Protein AF-0000000075240973 (afdb_homodimer)

Radius of gyration: 15.36 Å; Cα contacts (8 Å, |Δi|>4): 264; chains: 2; bounding box: 39×37×32 Å

Organism: NCBI:txid1561998

Secondary structure (DSSP, 8-state):
-HHHHHHHHHHHHHH--STT-GGGGGGSTT----SSHHHHHHHHHHHHTTSGGGHHHHHHHHHH---TTTHHHHHHHHHHHHHHHHHHH--/-HHHHHHHHHHHHHH--STT-GGGGGGSTT----SSHHHHHHHHHHHHTTSGGGHHHHHHHHHH---TTTHHHHHHHHHHHHHHHHHHH--

Foldseek 3Di:
DVVVVVCVVVCVLQVVLDLPNPLLVCVPPVHDDDQFLVSVLVVQLVVLVVPPPCSVVSNVVSVPDDCGPPSNVCRVVVVVVSVVSNVPRND/DVVVVVVVVVCVLQVVLDLPNPLLVCVPPVHDDDQFLVSVLVVQLVVLVVPPPCSVVSNVVSVPDDCGPPSNVCRVVVVVVSVVSNVPRND

Solvent-accessible surface area (backbone atoms only — not comparable to full-atom values): 9340 Å² total; per-residue (Å²): 119,74,61,59,14,42,20,38,32,60,34,31,47,41,55,52,44,49,75,77,36,35,62,43,60,64,58,39,86,86,49,71,81,57,77,42,34,70,52,40,47,55,53,51,44,62,36,21,71,42,44,65,90,42,18,65,27,45,39,42,29,56,73,33,50,53,38,64,87,25,33,58,67,18,42,67,23,52,52,49,38,50,51,54,46,31,69,74,28,43,103,117,74,61,59,15,44,22,39,30,61,34,35,45,40,53,52,46,48,73,78,37,36,60,42,60,63,56,39,85,85,49,72,81,58,77,43,34,69,52,40,46,52,54,52,43,62,30,22,72,42,43,64,91,42,18,66,26,45,40,41,30,58,73,32,53,53,37,63,87,23,32,57,67,16,42,67,22,52,51,48,39,50,52,53,46,30,68,73,26,42,103

Sequence (182 aa):
MKLLSCLLLIGALFSTSSAKNPLCMICDPSFALPSTWLGAQMMIKAGCTRLGPVENACNGIVDNADLTASYPKMLPHLVTLKDIGCKNYCHMKLLSCLLLIGALFSTSSAKNPLCMICDPSFALPSTWLGAQMMIKAGCTRLGPVENACNGIVDNADLTASYPKMLPHLVTLKDIGCKNYCH

Structure (mmCIF, N/CA/C/O backbone):
data_AF-0000000075240973-model_v1
#
loop_
_entity.id
_entity.type
_entity.pdbx_description
1 polymer 'Saposin B-type domain-containing protein'
#
loop_
_atom_site.group_PDB
_atom_site.id
_atom_site.type_symbol
_atom_site.label_atom_id
_atom_site.label_alt_id
_atom_site.label_comp_id
_atom_site.label_asym_id
_atom_site.label_entity_id
_atom_site.label_seq_id
_atom_site.pdbx_PDB_ins_code
_atom_site.Cartn_x
_atom_site.Cartn_y
_atom_site.Cartn_z
_atom_site.occupancy
_atom_site.B_iso_or_equiv
_atom_site.auth_seq_id
_atom_site.auth_comp_id
_atom_site.auth_asym_id
_atom_site.auth_atom_id
_atom_site.pdbx_PDB_model_num
ATOM 1 N N . MET A 1 1 ? -8.164 19.016 -8.297 1 30.58 1 MET A N 1
ATOM 2 C CA . MET A 1 1 ? -7.66 19.156 -6.934 1 30.58 1 MET A CA 1
ATOM 3 C C . MET A 1 1 ? -7.531 17.797 -6.254 1 30.58 1 MET A C 1
ATOM 5 O O . MET A 1 1 ? -6.699 17.625 -5.363 1 30.58 1 MET A O 1
ATOM 9 N N . LYS A 1 2 ? -8.586 16.891 -6.613 1 31.55 2 LYS A N 1
ATOM 10 C CA . LYS A 1 2 ? -8.727 15.531 -6.109 1 31.55 2 LYS A CA 1
ATOM 11 C C . LYS A 1 2 ? -7.551 14.664 -6.547 1 31.55 2 LYS A C 1
ATOM 13 O O . LYS A 1 2 ? -7.062 13.836 -5.777 1 31.55 2 LYS A O 1
ATOM 18 N N . LEU A 1 3 ? -7.133 14.812 -7.781 1 33.38 3 LEU A N 1
ATOM 19 C CA . LEU A 1 3 ? -6.09 14.07 -8.484 1 33.38 3 LEU A CA 1
ATOM 20 C C . LEU A 1 3 ? -4.723 14.344 -7.863 1 33.38 3 LEU A C 1
ATOM 22 O O . LEU A 1 3 ? -3.926 13.414 -7.676 1 33.38 3 LEU A O 1
ATOM 26 N N . LEU A 1 4 ? -4.48 15.508 -7.504 1 34.78 4 LEU A N 1
ATOM 27 C CA . LEU A 1 4 ? -3.201 15.969 -6.969 1 34.78 4 LEU A CA 1
ATOM 28 C C . LEU A 1 4 ? -2.916 15.328 -5.617 1 34.78 4 LEU A C 1
ATOM 30 O O . LEU A 1 4 ? -1.773 14.969 -5.32 1 34.78 4 LEU A O 1
ATOM 34 N N . SER A 1 5 ? -3.922 14.93 -4.922 1 32.5 5 SER A N 1
ATOM 35 C CA . SER A 1 5 ? -3.818 14.383 -3.572 1 32.5 5 SER A CA 1
ATOM 36 C C . SER A 1 5 ? -3.32 12.938 -3.596 1 32.5 5 SER A C 1
ATOM 38 O O . SER A 1 5 ? -2.52 12.539 -2.748 1 32.5 5 SER A O 1
ATOM 40 N N . CYS A 1 6 ? -3.766 12.117 -4.438 1 34.56 6 CYS A N 1
ATOM 41 C CA . CYS A 1 6 ? -3.275 10.75 -4.535 1 34.56 6 CYS A CA 1
ATOM 42 C C . CYS A 1 6 ? -1.795 10.727 -4.902 1 34.56 6 CYS A C 1
ATOM 44 O O . CYS A 1 6 ? -1.032 9.914 -4.371 1 34.56 6 CYS A O 1
ATOM 46 N N . LEU A 1 7 ? -1.438 11.562 -5.871 1 37 7 LEU A N 1
ATOM 47 C CA . LEU A 1 7 ? -0.038 11.711 -6.258 1 37 7 LEU A CA 1
ATOM 48 C C . LEU A 1 7 ? 0.831 12.023 -5.047 1 37 7 LEU A C 1
ATOM 50 O O . LEU A 1 7 ? 1.942 11.5 -4.922 1 37 7 LEU A O 1
ATOM 54 N N . LEU A 1 8 ? 0.278 12.805 -4.258 1 37.22 8 LEU A N 1
ATOM 55 C CA . LEU A 1 8 ? 1.032 13.258 -3.092 1 37.22 8 LEU A CA 1
ATOM 56 C C . LEU A 1 8 ? 1.185 12.133 -2.072 1 37.22 8 LEU A C 1
ATOM 58 O O . LEU A 1 8 ? 2.139 12.117 -1.292 1 37.22 8 LEU A O 1
ATOM 62 N N . LEU A 1 9 ? 0.231 11.25 -2.123 1 38.31 9 LEU A N 1
ATOM 63 C CA . LEU A 1 9 ? 0.283 10.141 -1.171 1 38.31 9 LEU A CA 1
ATOM 64 C C . LEU A 1 9 ? 1.489 9.25 -1.441 1 38.31 9 LEU A C 1
ATOM 66 O O . LEU A 1 9 ? 2.232 8.906 -0.52 1 38.31 9 LEU A O 1
ATOM 70 N N . ILE A 1 10 ? 1.486 8.719 -2.635 1 40.59 10 ILE A N 1
ATOM 71 C CA . ILE A 1 10 ? 2.629 7.902 -3.021 1 40.59 10 ILE A CA 1
ATOM 72 C C . ILE A 1 10 ? 3.896 8.75 -3.027 1 40.59 10 ILE A C 1
ATOM 74 O O . ILE A 1 10 ? 4.953 8.305 -2.58 1 40.59 10 ILE A O 1
ATOM 78 N N . GLY A 1 11 ? 3.588 9.961 -3.477 1 40.09 11 GLY A N 1
ATOM 79 C CA . GLY A 1 11 ? 4.707 10.883 -3.439 1 40.09 11 GLY A CA 1
ATOM 80 C C . GLY A 1 11 ? 5.191 11.188 -2.033 1 40.09 11 GLY A C 1
ATOM 81 O O . GLY A 1 11 ? 6.398 11.281 -1.792 1 40.09 11 GLY A O 1
ATOM 82 N N . ALA A 1 12 ? 4.238 11.422 -1.227 1 40.5 12 ALA A N 1
ATOM 83 C CA . ALA A 1 12 ? 4.629 11.656 0.163 1 40.5 12 ALA A CA 1
ATOM 84 C C . ALA A 1 12 ? 5.371 10.453 0.732 1 40.5 12 ALA A C 1
ATOM 86 O O . ALA A 1 12 ? 6.301 10.609 1.529 1 40.5 12 ALA A O 1
ATOM 87 N N . LEU A 1 13 ? 4.887 9.297 0.298 1 41.59 13 LEU A N 1
ATOM 88 C CA . LEU A 1 13 ? 5.629 8.109 0.706 1 41.59 13 LEU A CA 1
ATOM 89 C C . LEU A 1 13 ? 7.07 8.172 0.209 1 41.59 13 LEU A C 1
ATOM 91 O O . LEU A 1 13 ? 7.984 7.684 0.878 1 41.59 13 LEU A O 1
ATOM 95 N N . PHE A 1 14 ? 7.102 8.742 -0.951 1 38.41 14 PHE A N 1
ATOM 96 C CA . PHE A 1 14 ? 8.438 8.836 -1.53 1 38.41 14 PHE A CA 1
ATOM 97 C C . PHE A 1 14 ? 9.008 10.234 -1.341 1 38.41 14 PHE A C 1
ATOM 99 O O . PHE A 1 14 ? 10.195 10.469 -1.594 1 38.41 14 PHE A O 1
ATOM 106 N N . SER A 1 15 ? 8.227 11.102 -1.28 1 36.19 15 SER A N 1
ATOM 107 C CA . SER A 1 15 ? 8.773 12.453 -1.287 1 36.19 15 SER A CA 1
ATOM 108 C C . SER A 1 15 ? 9.672 12.695 -0.078 1 36.19 15 SER A C 1
ATOM 110 O O . SER A 1 15 ? 10.273 13.766 0.059 1 36.19 15 SER A O 1
ATOM 112 N N . THR A 1 16 ? 9.398 12.008 0.941 1 35.44 16 THR A N 1
ATOM 113 C CA . THR A 1 16 ? 10.484 12.438 1.817 1 35.44 16 THR A CA 1
ATOM 114 C C . THR A 1 16 ? 11.836 12.016 1.252 1 35.44 16 THR A C 1
ATOM 116 O O . THR A 1 16 ? 12.148 10.82 1.2 1 35.44 16 THR A O 1
ATOM 119 N N . SER A 1 17 ? 12.18 12.602 0.238 1 36.78 17 SER A N 1
ATOM 120 C CA . SER A 1 17 ? 13.461 12.523 -0.452 1 36.78 17 SER A CA 1
ATOM 121 C C . SER A 1 17 ? 14.602 12.25 0.527 1 36.78 17 SER A C 1
ATOM 123 O O . SER A 1 17 ? 15.766 12.164 0.128 1 36.78 17 SER A O 1
ATOM 125 N N . SER A 1 18 ? 14.547 12.539 1.807 1 41.47 18 SER A N 1
ATOM 126 C CA . SER A 1 18 ? 15.852 12.609 2.449 1 41.47 18 SER A CA 1
ATOM 127 C C . SER A 1 18 ? 16.484 11.227 2.562 1 41.47 18 SER A C 1
ATOM 129 O O . SER A 1 18 ? 15.781 10.219 2.658 1 41.47 18 SER A O 1
ATOM 131 N N . ALA A 1 19 ? 17.828 11.156 2.164 1 43.19 19 ALA A N 1
ATOM 132 C CA . ALA A 1 19 ? 18.734 10.055 2.49 1 43.19 19 ALA A CA 1
ATOM 133 C C . ALA A 1 19 ? 18.297 9.359 3.777 1 43.19 19 ALA A C 1
ATOM 135 O O . ALA A 1 19 ? 18.734 8.234 4.059 1 43.19 19 ALA A O 1
ATOM 136 N N . LYS A 1 20 ? 17.312 9.992 4.496 1 55.06 20 LYS A N 1
ATOM 137 C CA . LYS A 1 20 ? 16.922 9.422 5.781 1 55.06 20 LYS A CA 1
ATOM 138 C C . LYS A 1 20 ? 15.547 8.758 5.684 1 55.06 20 LYS A C 1
ATOM 140 O O . LYS A 1 20 ? 14.922 8.469 6.707 1 55.06 20 LYS A O 1
ATOM 145 N N . ASN A 1 21 ? 15.109 8.438 4.348 1 59.84 21 ASN A N 1
ATOM 146 C CA . ASN A 1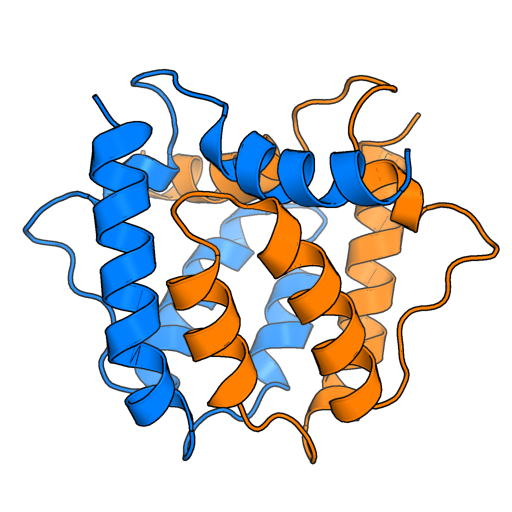 21 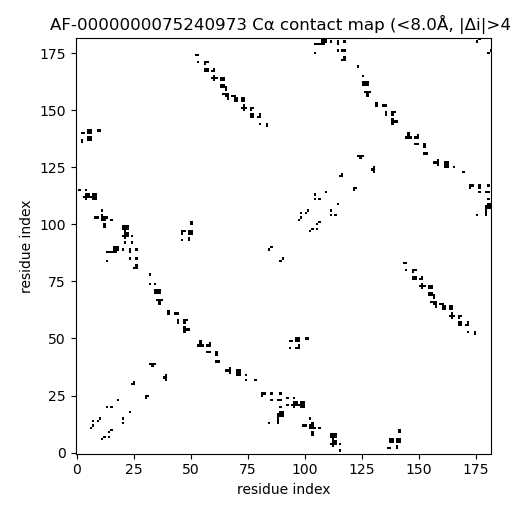? 13.844 7.738 4.164 1 59.84 21 ASN A CA 1
ATOM 147 C C . ASN A 1 21 ? 13.961 6.258 4.504 1 59.84 21 ASN A C 1
ATOM 149 O O . ASN A 1 21 ? 14.758 5.539 3.902 1 59.84 21 ASN A O 1
ATOM 153 N N . PRO A 1 22 ? 13.344 5.699 5.449 1 62.88 22 PRO A N 1
ATOM 154 C CA . PRO A 1 22 ? 13.469 4.293 5.84 1 62.88 22 PRO A CA 1
ATOM 155 C C . PRO A 1 22 ? 13.109 3.33 4.711 1 62.88 22 PRO A C 1
ATOM 157 O O . PRO A 1 22 ? 13.547 2.178 4.715 1 62.88 22 PRO A O 1
ATOM 160 N N . LEU A 1 23 ? 12.336 3.838 3.752 1 66.5 23 LEU A N 1
ATOM 161 C CA . LEU A 1 23 ? 11.961 2.971 2.643 1 66.5 23 LEU A CA 1
ATOM 162 C C . LEU A 1 23 ? 13.156 2.703 1.731 1 66.5 23 LEU A C 1
ATOM 164 O O . LEU A 1 23 ? 13.141 1.753 0.946 1 66.5 23 LEU A O 1
ATOM 168 N N . CYS A 1 24 ? 14.133 3.4 1.928 1 75.75 24 CYS A N 1
ATOM 169 C CA . CYS A 1 24 ? 15.289 3.238 1.054 1 75.75 24 CYS A CA 1
ATOM 170 C C . CYS A 1 24 ? 16.062 1.97 1.4 1 75.75 24 CYS A C 1
ATOM 172 O O . CYS A 1 24 ? 16.891 1.503 0.609 1 75.75 24 CYS A O 1
ATOM 174 N N . MET A 1 25 ? 15.695 1.386 2.551 1 75.12 25 MET A N 1
ATOM 175 C CA . MET A 1 25 ? 16.359 0.133 2.91 1 75.12 25 MET A CA 1
ATOM 176 C C . MET A 1 25 ? 16.062 -0.95 1.878 1 75.12 25 MET A C 1
ATOM 178 O O . MET A 1 25 ? 16.859 -1.879 1.706 1 75.12 25 MET A O 1
ATOM 182 N N . ILE A 1 26 ? 14.984 -0.787 1.249 1 78.19 26 ILE A N 1
ATOM 183 C CA . ILE A 1 26 ? 14.609 -1.808 0.277 1 78.19 26 ILE A CA 1
ATOM 184 C C . ILE A 1 26 ? 15.5 -1.696 -0.96 1 78.19 26 ILE A C 1
ATOM 186 O O . ILE A 1 26 ? 15.484 -2.58 -1.82 1 78.19 26 ILE A O 1
ATOM 190 N N . CYS A 1 27 ? 16.281 -0.618 -1.052 1 84 27 CYS A N 1
ATOM 191 C CA . CYS A 1 27 ? 17.141 -0.394 -2.213 1 84 27 CYS A CA 1
ATOM 192 C C . CYS A 1 27 ? 18.469 -1.125 -2.062 1 84 27 CYS A C 1
ATOM 194 O O . CYS A 1 27 ? 19.25 -1.199 -3.01 1 84 27 CYS A O 1
ATOM 196 N N . ASP A 1 28 ? 18.625 -1.601 -0.865 1 82.62 28 ASP A N 1
ATOM 197 C CA . ASP A 1 28 ? 19.812 -2.441 -0.69 1 82.62 28 ASP A CA 1
ATOM 198 C C . ASP A 1 28 ? 19.812 -3.609 -1.673 1 82.62 28 ASP A C 1
ATOM 200 O O . ASP A 1 28 ? 18.812 -4.34 -1.769 1 82.62 28 ASP A O 1
ATOM 204 N N . PRO A 1 29 ? 20.891 -3.812 -2.459 1 84.19 29 PRO A N 1
ATOM 205 C CA . PRO A 1 29 ? 20.938 -4.895 -3.443 1 84.19 29 PRO A CA 1
ATOM 206 C C . PRO A 1 29 ? 20.719 -6.27 -2.816 1 84.19 29 PRO A C 1
ATOM 208 O O . PRO A 1 29 ? 20.312 -7.211 -3.51 1 84.19 29 PRO A O 1
ATOM 211 N N . SER A 1 30 ? 21.016 -6.367 -1.579 1 84.56 30 SER A N 1
ATOM 212 C CA . SER A 1 30 ? 20.828 -7.648 -0.901 1 84.56 30 SER A CA 1
ATOM 213 C C . SER A 1 30 ? 19.359 -7.891 -0.563 1 84.56 30 SER A C 1
ATOM 215 O O . SER A 1 30 ? 18.984 -9.008 -0.213 1 84.56 30 SER A O 1
ATOM 217 N N . PHE A 1 31 ? 18.609 -6.918 -0.689 1 84.75 31 PHE A N 1
ATOM 218 C CA . PHE A 1 31 ? 17.188 -7.066 -0.412 1 84.75 31 PHE A CA 1
ATOM 219 C C . PHE A 1 31 ? 16.438 -7.543 -1.652 1 84.75 31 PHE A C 1
ATOM 221 O O . PHE A 1 31 ? 16.422 -6.852 -2.672 1 84.75 31 PHE A O 1
ATOM 228 N N . ALA A 1 32 ? 15.844 -8.719 -1.538 1 84.44 32 ALA A N 1
ATOM 229 C CA . ALA A 1 32 ? 15.008 -9.234 -2.619 1 84.44 32 ALA A CA 1
ATOM 230 C C . ALA A 1 32 ? 13.539 -9.25 -2.213 1 84.44 32 ALA A C 1
ATOM 232 O O . ALA A 1 32 ? 13.195 -9.68 -1.108 1 84.44 32 ALA A O 1
ATOM 233 N N . LEU A 1 33 ? 12.805 -8.758 -3.113 1 88.94 33 LEU A N 1
ATOM 234 C CA . LEU A 1 33 ? 11.367 -8.914 -2.896 1 88.94 33 LEU A CA 1
ATOM 235 C C . LEU A 1 33 ? 10.977 -10.383 -2.891 1 88.94 33 LEU A C 1
ATOM 237 O O . LEU A 1 33 ? 11.469 -11.164 -3.709 1 88.94 33 LEU A O 1
ATOM 241 N N . PRO A 1 34 ? 10.07 -10.797 -1.974 1 91.62 34 PRO A N 1
ATOM 242 C CA . PRO A 1 34 ? 9.617 -12.188 -1.979 1 91.62 34 PRO A CA 1
ATOM 243 C C . PRO A 1 34 ? 8.945 -12.586 -3.289 1 91.62 34 PRO A C 1
ATOM 245 O O . PRO A 1 34 ? 8.234 -11.781 -3.893 1 91.62 34 PRO A O 1
ATOM 248 N N . SER A 1 35 ? 9.133 -13.859 -3.684 1 95 35 SER A N 1
ATOM 249 C CA . SER A 1 35 ? 8.555 -14.32 -4.941 1 95 35 SER A CA 1
ATOM 250 C C . SER A 1 35 ? 7.16 -14.898 -4.73 1 95 35 SER A C 1
ATOM 252 O O . SER A 1 35 ? 6.465 -15.227 -5.695 1 95 35 SER A O 1
ATOM 254 N N . THR A 1 36 ? 6.777 -15.109 -3.402 1 96.69 36 THR A N 1
ATOM 255 C CA . THR A 1 36 ? 5.457 -15.648 -3.088 1 96.69 36 THR A CA 1
ATOM 256 C C . THR A 1 36 ? 4.68 -14.688 -2.191 1 96.69 36 THR A C 1
ATOM 258 O O . THR A 1 36 ? 5.273 -13.844 -1.52 1 96.69 36 THR A O 1
ATOM 261 N N . TRP A 1 37 ? 3.365 -14.898 -2.197 1 96 37 TRP A N 1
ATOM 262 C CA . TRP A 1 37 ? 2.523 -14.094 -1.314 1 96 37 TRP A CA 1
ATOM 263 C C . TRP A 1 37 ? 2.857 -14.367 0.148 1 96 37 TRP A C 1
ATOM 265 O O . TRP A 1 37 ? 2.877 -13.445 0.967 1 96 37 TRP A O 1
ATOM 275 N N . LEU A 1 38 ? 3.064 -15.625 0.489 1 96.88 38 LEU A N 1
ATOM 276 C CA . LEU A 1 38 ? 3.434 -15.969 1.858 1 96.88 38 LEU A CA 1
ATOM 277 C C . LEU A 1 38 ? 4.668 -15.188 2.297 1 96.88 38 LEU A C 1
ATOM 279 O O . LEU A 1 38 ? 4.695 -14.625 3.395 1 96.88 38 LEU A O 1
ATOM 283 N N . GLY A 1 39 ? 5.727 -15.195 1.514 1 93.94 39 GLY A N 1
ATOM 284 C CA . GLY A 1 39 ? 6.906 -14.406 1.812 1 93.94 39 GLY A CA 1
ATOM 285 C C . GLY A 1 39 ? 6.613 -12.922 1.945 1 93.94 39 GLY A C 1
ATOM 286 O O . GLY A 1 39 ? 7.121 -12.266 2.855 1 93.94 39 GLY A O 1
ATOM 287 N N . ALA A 1 40 ? 5.812 -12.414 1.058 1 92.06 40 ALA A N 1
ATOM 288 C CA . ALA A 1 40 ? 5.41 -11.016 1.123 1 92.06 40 ALA A CA 1
ATOM 289 C C . ALA A 1 40 ? 4.633 -10.727 2.404 1 92.06 40 ALA A C 1
ATOM 291 O O . ALA A 1 40 ? 4.852 -9.703 3.055 1 92.06 40 ALA A O 1
ATOM 292 N N . GLN A 1 41 ? 3.762 -11.641 2.73 1 93.12 41 GLN A N 1
ATOM 293 C CA . GLN A 1 41 ? 2.99 -11.5 3.961 1 93.12 41 GLN A CA 1
ATOM 294 C C . GLN A 1 41 ? 3.908 -11.352 5.172 1 93.12 41 GLN A C 1
ATOM 296 O O . GLN A 1 41 ? 3.717 -10.453 5.996 1 93.12 41 GLN A O 1
ATOM 301 N N . MET A 1 42 ? 4.812 -12.195 5.262 1 92.19 42 MET A N 1
ATOM 302 C CA . MET A 1 42 ? 5.738 -12.164 6.391 1 92.19 42 MET A CA 1
ATOM 303 C C . MET A 1 42 ? 6.496 -10.844 6.438 1 92.19 42 MET A C 1
ATOM 305 O O . MET A 1 42 ? 6.637 -10.242 7.508 1 92.19 42 MET A O 1
ATOM 309 N N . MET A 1 43 ? 6.934 -10.422 5.336 1 86.06 43 MET A N 1
ATOM 310 C CA . MET A 1 43 ? 7.664 -9.164 5.25 1 86.06 43 MET A CA 1
ATOM 311 C C . MET A 1 43 ? 6.781 -7.992 5.668 1 86.06 43 MET A C 1
ATOM 313 O O . MET A 1 43 ? 7.199 -7.145 6.453 1 86.06 43 MET A O 1
ATOM 317 N N . ILE A 1 44 ? 5.562 -7.906 5.148 1 86.38 44 ILE A N 1
ATOM 318 C CA . ILE A 1 44 ? 4.66 -6.797 5.438 1 86.38 44 ILE A CA 1
ATOM 319 C C . ILE A 1 44 ? 4.273 -6.82 6.914 1 86.38 44 ILE A C 1
ATOM 321 O O . ILE A 1 44 ? 4.223 -5.773 7.566 1 86.38 44 ILE A O 1
ATOM 325 N N . LYS A 1 45 ? 4.055 -7.953 7.434 1 90.31 45 LYS A N 1
ATOM 326 C CA . LYS A 1 45 ? 3.686 -8.062 8.844 1 90.31 45 LYS A CA 1
ATOM 327 C C . LYS A 1 45 ? 4.82 -7.59 9.742 1 90.31 45 LYS A C 1
ATOM 329 O O . LYS A 1 45 ? 4.578 -6.98 10.789 1 90.31 45 LYS A O 1
ATOM 334 N N . ALA A 1 46 ? 5.996 -7.945 9.375 1 83.06 46 ALA A N 1
ATOM 335 C CA . ALA A 1 46 ? 7.141 -7.422 10.125 1 83.06 46 ALA A CA 1
ATOM 336 C C . ALA A 1 46 ? 7.121 -5.898 10.156 1 83.06 46 ALA A C 1
ATOM 338 O O . ALA A 1 46 ? 7.453 -5.289 11.18 1 83.06 46 ALA A O 1
ATOM 339 N N . GLY A 1 47 ? 6.699 -5.289 9.062 1 79.56 47 GLY A N 1
ATOM 340 C CA . GLY A 1 47 ? 6.543 -3.844 9.023 1 79.56 47 GLY A CA 1
ATOM 341 C C . GLY A 1 47 ? 5.383 -3.348 9.867 1 79.56 47 GLY A C 1
ATOM 342 O O . GLY A 1 47 ? 5.484 -2.309 10.523 1 79.56 47 GLY A O 1
ATOM 343 N N . CYS A 1 48 ? 4.316 -4.121 9.859 1 84.62 48 CYS A N 1
ATOM 344 C CA . CYS A 1 48 ? 3.121 -3.742 10.602 1 84.62 48 CYS A CA 1
ATOM 345 C C . CYS A 1 48 ? 3.416 -3.641 12.094 1 84.62 48 CYS A C 1
ATOM 347 O O . CYS A 1 48 ? 2.875 -2.771 12.781 1 84.62 48 CYS A O 1
ATOM 349 N N . THR A 1 49 ? 4.293 -4.457 12.523 1 85.19 49 THR A N 1
ATOM 350 C CA . THR A 1 49 ? 4.586 -4.5 13.953 1 85.19 49 THR A CA 1
ATOM 351 C C . THR A 1 49 ? 5.273 -3.213 14.406 1 85.19 49 THR A C 1
ATOM 353 O O . THR A 1 49 ? 5.367 -2.939 15.602 1 85.19 49 THR A O 1
ATOM 356 N N . ARG A 1 50 ? 5.582 -2.4 13.477 1 74.19 50 ARG A N 1
ATOM 357 C CA . ARG A 1 50 ? 6.328 -1.188 13.805 1 74.19 50 ARG A CA 1
ATOM 358 C C . ARG A 1 50 ? 5.445 0.049 13.664 1 74.19 50 ARG A C 1
ATOM 360 O O . ARG A 1 50 ? 5.926 1.177 13.805 1 74.19 50 ARG A O 1
ATOM 367 N N . LEU A 1 51 ? 4.203 -0.11 13.391 1 75.94 51 LEU A N 1
ATOM 368 C CA . LEU A 1 51 ? 3.357 1.024 13.039 1 75.94 51 LEU A CA 1
ATOM 369 C C . LEU A 1 51 ? 2.539 1.486 14.242 1 75.94 51 LEU A C 1
ATOM 371 O O . LEU A 1 51 ? 1.643 2.322 14.102 1 75.94 51 LEU A O 1
ATOM 375 N N . GLY A 1 52 ? 2.861 0.923 15.43 1 81.25 52 GLY A N 1
ATOM 376 C CA . GLY A 1 52 ? 2.221 1.388 16.656 1 81.25 52 GLY A CA 1
ATOM 377 C C . GLY A 1 52 ? 0.708 1.261 16.609 1 81.25 52 GLY A C 1
ATOM 378 O O . GLY A 1 52 ? 0.175 0.155 16.5 1 81.25 52 GLY A O 1
ATOM 379 N N . PRO A 1 53 ? 0.062 2.504 16.453 1 79 53 PRO A N 1
ATOM 380 C CA . PRO A 1 53 ? -1.396 2.51 16.594 1 79 53 PRO A CA 1
ATOM 381 C C . PRO A 1 53 ? -2.107 1.755 15.477 1 79 53 PRO A C 1
ATOM 383 O O . PRO A 1 53 ? -3.244 1.311 15.656 1 79 53 PRO A O 1
ATOM 386 N N . VAL A 1 54 ? -1.452 1.597 14.367 1 83.62 54 VAL A N 1
ATOM 387 C CA . VAL A 1 54 ? -2.174 0.987 13.258 1 83.62 54 VAL A CA 1
ATOM 388 C C . VAL A 1 54 ? -1.678 -0.441 13.039 1 83.62 54 VAL A C 1
ATOM 390 O O . VAL A 1 54 ? -2.018 -1.077 12.039 1 83.62 54 VAL A O 1
ATOM 393 N N . GLU A 1 55 ? -0.943 -0.947 13.938 1 87.06 55 GLU A N 1
ATOM 394 C CA . GLU A 1 55 ? -0.385 -2.291 13.812 1 87.06 55 GLU A CA 1
ATOM 395 C C . GLU A 1 55 ? -1.485 -3.326 13.594 1 87.06 55 GLU A C 1
ATOM 397 O O . GLU A 1 55 ? -1.414 -4.129 12.664 1 87.06 55 GLU A O 1
ATOM 402 N N . ASN A 1 56 ? -2.482 -3.287 14.43 1 93.69 56 ASN A N 1
ATOM 403 C CA . ASN A 1 56 ? -3.539 -4.293 14.367 1 93.69 56 ASN A CA 1
ATOM 404 C C . ASN A 1 56 ? -4.328 -4.191 13.062 1 93.69 56 ASN A C 1
ATOM 406 O O . ASN A 1 56 ? -4.66 -5.207 12.453 1 93.69 56 ASN A O 1
ATOM 410 N N . ALA A 1 57 ? -4.609 -3.025 12.68 1 91.88 57 ALA A N 1
ATOM 411 C CA . ALA A 1 57 ? -5.332 -2.84 11.422 1 91.88 57 ALA A CA 1
ATOM 412 C C . ALA A 1 57 ? -4.492 -3.299 10.234 1 91.88 57 ALA A C 1
ATOM 414 O O . ALA A 1 57 ? -4.996 -3.967 9.328 1 91.88 57 ALA A O 1
ATOM 415 N N . CYS A 1 58 ? -3.275 -2.963 10.289 1 89.25 58 CYS A N 1
ATOM 416 C CA . CYS A 1 58 ? -2.342 -3.387 9.258 1 89.25 58 CYS A CA 1
ATOM 417 C C . CYS A 1 58 ? -2.268 -4.906 9.172 1 89.25 58 CYS A C 1
ATOM 419 O O . CYS A 1 58 ? -2.432 -5.484 8.102 1 89.25 58 CYS A O 1
ATOM 421 N N . ASN A 1 59 ? -2.047 -5.527 10.266 1 93.69 59 ASN A N 1
ATOM 422 C CA . ASN A 1 59 ? -2.008 -6.984 10.297 1 93.69 59 ASN A CA 1
ATOM 423 C C . ASN A 1 59 ? -3.332 -7.59 9.844 1 93.69 59 ASN A C 1
ATOM 425 O O . ASN A 1 59 ? -3.348 -8.602 9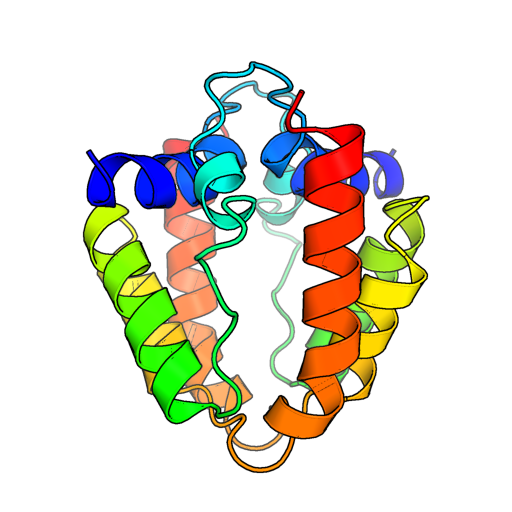.133 1 93.69 59 ASN A O 1
ATOM 429 N N . GLY A 1 60 ? -4.414 -6.961 10.289 1 96.62 60 GLY A N 1
ATOM 430 C CA . GLY A 1 60 ? -5.719 -7.426 9.852 1 96.62 60 GLY A CA 1
ATOM 431 C C . GLY A 1 60 ? -5.887 -7.395 8.344 1 96.62 60 GLY A C 1
ATOM 432 O O . GLY A 1 60 ? -6.461 -8.312 7.754 1 96.62 60 GLY A O 1
ATOM 433 N N . ILE A 1 61 ? -5.367 -6.422 7.648 1 93.62 61 ILE A N 1
ATOM 434 C CA . ILE A 1 61 ? -5.41 -6.32 6.191 1 93.62 61 ILE A CA 1
ATOM 435 C C . ILE A 1 61 ? -4.609 -7.465 5.574 1 93.62 61 ILE A C 1
ATOM 437 O O . ILE A 1 61 ? -5.113 -8.188 4.707 1 93.62 61 ILE A O 1
ATOM 441 N N . VAL A 1 62 ? -3.43 -7.676 6.043 1 94.62 62 VAL A N 1
ATOM 442 C CA . VAL A 1 62 ? -2.508 -8.656 5.484 1 94.62 62 VAL A CA 1
ATOM 443 C C . VAL A 1 62 ? -3.031 -10.07 5.754 1 94.62 62 VAL A C 1
ATOM 445 O O . VAL A 1 62 ? -2.996 -10.93 4.867 1 94.62 62 VAL A O 1
ATOM 448 N N . ASP A 1 63 ? -3.574 -10.289 6.926 1 96.62 63 ASP A N 1
ATOM 449 C CA . ASP A 1 63 ? -4.07 -11.609 7.309 1 96.62 63 ASP A CA 1
ATOM 450 C C . ASP A 1 63 ? -5.285 -12.008 6.473 1 96.62 63 ASP A C 1
ATOM 452 O O . ASP A 1 63 ? -5.535 -13.195 6.25 1 96.62 63 ASP A O 1
ATOM 456 N N . ASN A 1 64 ? -5.969 -11.031 6.008 1 97.5 64 ASN A N 1
ATOM 457 C CA . ASN A 1 64 ? -7.203 -11.344 5.293 1 97.5 64 ASN A CA 1
ATOM 458 C C . ASN A 1 64 ? -7.004 -11.273 3.779 1 97.5 64 ASN A C 1
ATOM 460 O O . ASN A 1 64 ? -7.867 -11.703 3.016 1 97.5 64 ASN A O 1
ATOM 464 N N . ALA A 1 65 ? -5.906 -10.727 3.344 1 95.56 65 ALA A N 1
ATOM 465 C CA . ALA A 1 65 ? -5.609 -10.664 1.916 1 95.56 65 ALA A CA 1
ATOM 466 C C . ALA A 1 65 ? -5.156 -12.023 1.388 1 95.56 65 ALA A C 1
ATOM 468 O O . ALA A 1 65 ? -4.305 -12.672 1.99 1 95.56 65 ALA A O 1
ATOM 469 N N . ASP A 1 66 ? -5.773 -12.422 0.335 1 97.56 66 ASP A N 1
ATOM 470 C CA . ASP A 1 66 ? -5.281 -13.609 -0.358 1 97.56 66 ASP A CA 1
ATOM 471 C C . ASP A 1 66 ? -4.809 -13.266 -1.769 1 97.56 66 ASP A C 1
ATOM 473 O O . ASP A 1 66 ? -5.613 -13.188 -2.697 1 97.56 66 ASP A O 1
ATOM 477 N N . LEU A 1 67 ? -3.49 -13.133 -1.898 1 96.31 67 LEU A N 1
ATOM 478 C CA . LEU A 1 67 ? -2.875 -12.828 -3.186 1 96.31 67 LEU A CA 1
ATOM 479 C C . LEU A 1 67 ? -2.029 -14 -3.676 1 96.31 67 LEU A C 1
ATOM 481 O O . LEU A 1 67 ? -1.151 -13.82 -4.523 1 96.31 67 LEU A O 1
ATOM 485 N N . THR A 1 68 ? -2.287 -15.141 -3.139 1 97.62 68 THR A N 1
ATOM 486 C CA . THR A 1 68 ? -1.437 -16.297 -3.4 1 97.62 68 THR A CA 1
ATOM 487 C C . THR A 1 68 ? -1.327 -16.562 -4.898 1 97.62 68 THR A C 1
ATOM 489 O O . THR A 1 68 ? -0.226 -16.734 -5.426 1 97.62 68 THR A O 1
ATOM 492 N N . ALA A 1 69 ? -2.398 -16.578 -5.656 1 97.38 69 ALA A N 1
ATOM 493 C CA . ALA A 1 69 ? -2.395 -16.922 -7.078 1 97.38 69 ALA A CA 1
ATOM 494 C C . ALA A 1 69 ? -1.938 -15.734 -7.922 1 97.38 69 ALA A C 1
ATOM 496 O O . ALA A 1 69 ? -1.339 -15.922 -8.984 1 97.38 69 ALA A O 1
ATOM 497 N N . SER A 1 70 ? -2.125 -14.539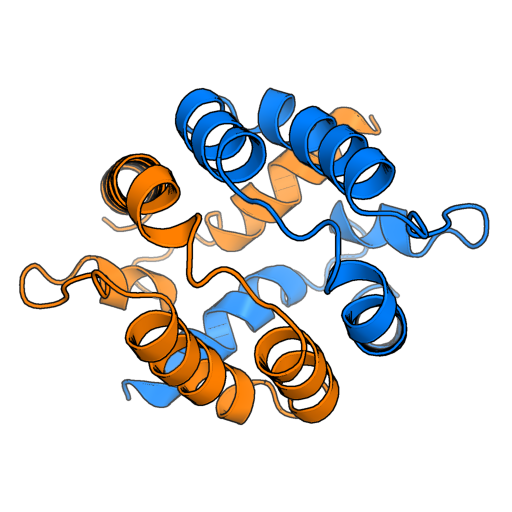 -7.469 1 97.44 70 SER A N 1
ATOM 498 C CA . SER A 1 70 ? -1.919 -13.375 -8.328 1 97.44 70 SER A CA 1
ATOM 499 C C . SER A 1 70 ? -0.581 -12.703 -8.031 1 97.44 70 SER A C 1
ATOM 501 O O . SER A 1 70 ? -0.051 -11.977 -8.875 1 97.44 70 SER A O 1
ATOM 503 N N . TYR A 1 71 ? -0.025 -12.953 -6.91 1 96.12 71 TYR A N 1
ATOM 504 C CA . TYR A 1 71 ? 1.17 -12.242 -6.473 1 96.12 71 TYR A CA 1
ATOM 505 C C . TYR A 1 71 ? 2.307 -12.422 -7.473 1 96.12 71 TYR A C 1
ATOM 507 O O . TYR A 1 71 ? 2.986 -11.453 -7.824 1 96.12 71 TYR A O 1
ATOM 515 N N . PRO A 1 72 ? 2.527 -13.617 -7.977 1 97.19 72 PRO A N 1
ATOM 516 C CA . PRO A 1 72 ? 3.627 -13.75 -8.938 1 97.19 72 PRO A CA 1
ATOM 517 C C . PRO A 1 72 ? 3.461 -12.852 -10.156 1 97.19 72 PRO A C 1
ATOM 519 O O . PRO A 1 72 ? 4.453 -12.391 -10.727 1 97.19 72 PRO A O 1
ATOM 522 N N . LYS A 1 73 ? 2.24 -12.594 -10.617 1 97.62 73 LYS A N 1
ATOM 523 C CA . LYS A 1 73 ? 1.985 -11.719 -11.758 1 97.62 73 LYS A CA 1
ATOM 524 C C . LYS A 1 73 ? 2.164 -10.25 -11.375 1 97.62 73 LYS A C 1
ATOM 526 O O . LYS A 1 73 ? 2.361 -9.398 -12.242 1 97.62 73 LYS A O 1
ATOM 531 N N . MET A 1 74 ? 2.096 -9.938 -10.102 1 94.69 74 MET A N 1
ATOM 532 C CA . MET A 1 74 ? 2.299 -8.594 -9.578 1 94.69 74 MET A CA 1
ATOM 533 C C . MET A 1 74 ? 3.785 -8.273 -9.453 1 94.69 74 MET A C 1
ATOM 535 O O . MET A 1 74 ? 4.188 -7.113 -9.539 1 94.69 74 MET A O 1
ATOM 539 N N . LEU A 1 75 ? 4.594 -9.242 -9.266 1 95.06 75 LEU A N 1
ATOM 540 C CA . LEU A 1 75 ? 5.973 -9.133 -8.797 1 95.06 75 LEU A CA 1
ATOM 541 C C . LEU A 1 75 ? 6.805 -8.289 -9.758 1 95.06 75 LEU A C 1
ATOM 543 O O . LEU A 1 75 ? 7.523 -7.383 -9.336 1 95.06 75 LEU A O 1
ATOM 547 N N . PRO A 1 76 ? 6.75 -8.5 -11.109 1 96.69 76 PRO A N 1
ATOM 548 C CA . PRO A 1 76 ? 7.566 -7.645 -11.977 1 96.69 76 PRO A CA 1
ATOM 549 C C . PRO A 1 76 ? 7.238 -6.164 -11.828 1 96.69 76 PRO A C 1
ATOM 551 O O . PRO A 1 76 ? 8.125 -5.312 -11.945 1 96.69 76 PRO A O 1
ATOM 554 N N . HIS A 1 77 ? 6.023 -5.867 -11.633 1 94.06 77 HIS A N 1
ATOM 555 C CA . HIS A 1 77 ? 5.605 -4.484 -11.445 1 94.06 77 HIS A CA 1
ATOM 556 C C . HIS A 1 77 ? 6.07 -3.938 -10.102 1 94.06 77 HIS A C 1
ATOM 558 O O . HIS A 1 77 ? 6.418 -2.76 -9.992 1 94.06 77 HIS A O 1
ATOM 564 N N . LEU A 1 78 ? 6.074 -4.797 -9.047 1 91.69 78 LEU A N 1
ATOM 565 C CA . LEU A 1 78 ? 6.613 -4.418 -7.75 1 91.69 78 LEU A CA 1
ATOM 566 C C . LEU A 1 78 ? 8.109 -4.121 -7.844 1 91.69 78 LEU A C 1
ATOM 568 O O . LEU A 1 78 ? 8.586 -3.15 -7.254 1 91.69 78 LEU A O 1
ATOM 572 N N . VAL A 1 79 ? 8.805 -4.922 -8.57 1 91 79 VAL A N 1
ATOM 573 C CA . VAL A 1 79 ? 10.234 -4.723 -8.773 1 91 79 VAL A CA 1
ATOM 574 C C . VAL A 1 79 ? 10.484 -3.402 -9.5 1 91 79 VAL A C 1
ATOM 576 O O . VAL A 1 79 ? 11.352 -2.621 -9.102 1 91 79 VAL A O 1
ATOM 579 N N . THR A 1 80 ? 9.734 -3.15 -10.555 1 92.5 80 THR A N 1
ATOM 580 C CA . THR A 1 80 ? 9.859 -1.906 -11.305 1 92.5 80 THR A CA 1
ATOM 581 C C . THR A 1 80 ? 9.578 -0.704 -10.406 1 92.5 80 THR A C 1
ATOM 583 O O . THR A 1 80 ? 10.289 0.3 -10.461 1 92.5 80 THR A O 1
ATOM 586 N N . LEU A 1 81 ? 8.539 -0.812 -9.602 1 87.62 81 LEU A N 1
ATOM 587 C CA . LEU A 1 81 ? 8.203 0.254 -8.664 1 87.62 81 LEU A CA 1
ATOM 588 C C . LEU A 1 81 ? 9.359 0.515 -7.703 1 87.62 81 LEU A C 1
ATOM 590 O O . LEU A 1 81 ? 9.727 1.667 -7.469 1 87.62 81 LEU A O 1
ATOM 594 N N . LYS A 1 82 ? 9.891 -0.519 -7.137 1 84.31 82 LYS A N 1
ATOM 595 C CA . LYS A 1 82 ? 11.039 -0.422 -6.242 1 84.31 82 LYS A CA 1
ATOM 596 C C . LYS A 1 82 ? 12.219 0.257 -6.93 1 84.31 82 LYS A C 1
ATOM 598 O O . LYS A 1 82 ? 12.82 1.178 -6.375 1 84.31 82 LYS A O 1
ATOM 603 N N . ASP A 1 83 ? 12.5 -0.166 -8.133 1 88.38 83 ASP A N 1
ATOM 604 C CA . ASP A 1 83 ? 13.648 0.359 -8.867 1 88.38 83 ASP A CA 1
ATOM 605 C C . ASP A 1 83 ? 13.492 1.853 -9.141 1 88.38 83 ASP A C 1
ATOM 607 O O . ASP A 1 83 ? 14.422 2.631 -8.922 1 88.38 83 ASP A O 1
ATOM 611 N N . ILE A 1 84 ? 12.367 2.244 -9.609 1 84.44 84 ILE A N 1
ATOM 612 C CA . ILE A 1 84 ? 12.102 3.648 -9.906 1 84.44 84 ILE A CA 1
ATOM 613 C C . ILE A 1 84 ? 12.164 4.465 -8.609 1 84.44 84 ILE A C 1
ATOM 615 O O . ILE A 1 84 ? 12.742 5.551 -8.586 1 84.44 84 ILE A O 1
ATOM 619 N N . GLY A 1 85 ? 11.516 3.906 -7.539 1 78.56 85 GLY A N 1
ATOM 620 C CA . GLY A 1 85 ? 11.562 4.578 -6.254 1 78.56 85 GLY A CA 1
ATOM 621 C C . GLY A 1 85 ? 12.977 4.777 -5.734 1 78.56 85 GLY A C 1
ATOM 622 O O . GLY A 1 85 ? 13.328 5.863 -5.266 1 78.56 85 GLY A O 1
ATOM 623 N N . CYS A 1 86 ? 13.742 3.773 -5.836 1 82.38 86 CYS A N 1
ATOM 624 C CA . CYS A 1 86 ? 15.117 3.852 -5.371 1 82.38 86 CYS A CA 1
ATOM 625 C C . CYS A 1 86 ? 15.922 4.852 -6.195 1 82.38 86 CYS A C 1
ATOM 627 O O . CYS A 1 86 ? 16.703 5.629 -5.648 1 82.38 86 CYS A O 1
ATOM 629 N N . LYS A 1 87 ? 15.719 4.84 -7.391 1 84.25 87 LYS A N 1
ATOM 630 C CA . LYS A 1 87 ? 16.453 5.727 -8.297 1 84.25 87 LYS A CA 1
ATOM 631 C C . LYS A 1 87 ? 16.062 7.184 -8.055 1 84.25 87 LYS A C 1
ATOM 633 O O . LYS A 1 87 ? 16.938 8.062 -8.047 1 84.25 87 LYS A O 1
ATOM 638 N N . ASN A 1 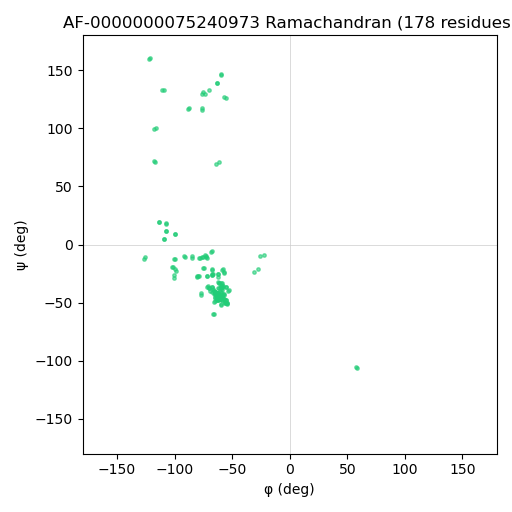88 ? 14.883 7.438 -7.773 1 74 88 ASN A N 1
ATOM 639 C CA . ASN A 1 88 ? 14.383 8.812 -7.777 1 74 88 ASN A CA 1
ATOM 640 C C . ASN A 1 88 ? 14.344 9.398 -6.371 1 74 88 ASN A C 1
ATOM 642 O O . ASN A 1 88 ? 14.414 10.617 -6.199 1 74 88 ASN A O 1
ATOM 646 N N . TYR A 1 89 ? 14.297 8.469 -5.43 1 67.25 89 TYR A N 1
ATOM 647 C CA . TYR A 1 89 ? 13.984 9.023 -4.121 1 67.25 89 TYR A CA 1
ATOM 648 C C . TYR A 1 89 ? 15.031 8.617 -3.088 1 67.25 89 TYR A C 1
ATOM 650 O O . TYR A 1 89 ? 15.016 9.102 -1.953 1 67.25 89 TYR A O 1
ATOM 658 N N . CYS A 1 90 ? 15.875 7.688 -3.463 1 71.12 90 CYS A N 1
ATOM 659 C CA . CYS A 1 90 ? 16.875 7.211 -2.512 1 71.12 90 CYS A CA 1
ATOM 660 C C . CYS A 1 90 ? 18.281 7.488 -3.014 1 71.12 90 CYS A C 1
ATOM 662 O O . CYS A 1 90 ? 18.797 6.766 -3.875 1 71.12 90 CYS A O 1
ATOM 664 N N . HIS A 1 91 ? 18.672 8.695 -3 1 69.12 91 HIS A N 1
ATOM 665 C CA . HIS A 1 91 ? 20.047 9.062 -3.346 1 69.12 91 HIS A CA 1
ATOM 666 C C . HIS A 1 91 ? 20.938 9.102 -2.109 1 69.12 91 HIS A C 1
ATOM 668 O O . HIS A 1 91 ? 20.453 9.391 -1.009 1 69.12 91 HIS A O 1
ATOM 674 N N . MET B 1 1 ? 17.531 -0.593 14.203 1 30.16 1 MET B N 1
ATOM 675 C CA . MET B 1 1 ? 17.641 0.492 13.234 1 30.16 1 MET B CA 1
ATOM 676 C C . MET B 1 1 ? 16.734 0.228 12.031 1 30.16 1 MET B C 1
ATOM 678 O O . MET B 1 1 ? 16.328 1.163 11.336 1 30.16 1 MET B O 1
ATOM 682 N N . LYS B 1 2 ? 16.734 -1.128 11.656 1 30.53 2 LYS B N 1
ATOM 683 C CA . LYS B 1 2 ? 15.977 -1.655 10.523 1 30.53 2 LYS B CA 1
ATOM 684 C C . LYS B 1 2 ? 14.477 -1.457 10.727 1 30.53 2 LYS B C 1
ATOM 686 O O . LYS B 1 2 ? 13.758 -1.111 9.781 1 30.53 2 LYS B O 1
ATOM 691 N N . LEU B 1 3 ? 13.984 -1.697 11.93 1 33.19 3 LEU B N 1
ATOM 692 C CA . LEU B 1 3 ? 12.602 -1.651 12.391 1 33.19 3 LEU B CA 1
ATOM 693 C C . LEU B 1 3 ? 12.062 -0.226 12.352 1 33.19 3 LEU B C 1
ATOM 695 O O . LEU B 1 3 ? 10.922 -0.002 11.93 1 33.19 3 LEU B O 1
ATOM 699 N N . LEU B 1 4 ? 12.836 0.69 12.672 1 35.12 4 LEU B N 1
ATOM 700 C CA . LEU B 1 4 ? 12.477 2.102 12.758 1 35.12 4 LEU B CA 1
ATOM 701 C C . LEU B 1 4 ? 12.164 2.662 11.375 1 35.12 4 LEU B C 1
ATOM 703 O O . LEU B 1 4 ? 11.242 3.467 11.211 1 35.12 4 LEU B O 1
ATOM 707 N N . SER B 1 5 ? 12.703 2.068 10.375 1 32.03 5 SER B N 1
ATOM 708 C CA . SER B 1 5 ? 12.57 2.539 9 1 32.03 5 SER B CA 1
ATOM 709 C C . SER B 1 5 ? 11.203 2.18 8.422 1 32.03 5 SER B C 1
ATOM 711 O O . SER B 1 5 ? 10.602 2.971 7.688 1 32.03 5 SER B O 1
ATOM 713 N N . CYS B 1 6 ? 10.711 1.058 8.641 1 34.78 6 CYS B N 1
ATOM 714 C CA . CYS B 1 6 ? 9.375 0.702 8.18 1 34.78 6 CYS B CA 1
ATOM 715 C C . CYS B 1 6 ? 8.32 1.609 8.805 1 34.78 6 CYS B C 1
ATOM 717 O O . CYS B 1 6 ? 7.375 2.025 8.141 1 34.78 6 CYS B O 1
ATOM 719 N N . LEU B 1 7 ? 8.477 1.813 10.078 1 37.38 7 LEU B N 1
ATOM 720 C CA . LEU B 1 7 ? 7.594 2.73 10.789 1 37.38 7 LEU B CA 1
ATOM 721 C C . LEU B 1 7 ? 7.566 4.098 10.109 1 37.38 7 LEU B C 1
ATOM 723 O O . LEU B 1 7 ? 6.508 4.719 10 1 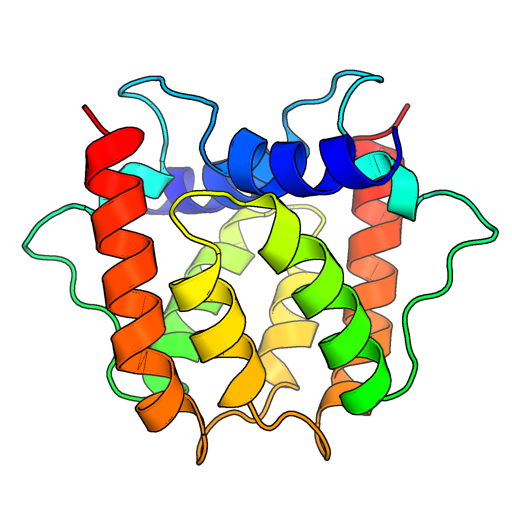37.38 7 LEU B O 1
ATOM 727 N N . LEU B 1 8 ? 8.688 4.445 9.703 1 37.69 8 LEU B N 1
ATOM 728 C CA . LEU B 1 8 ? 8.828 5.777 9.125 1 37.69 8 LEU B CA 1
ATOM 729 C C . LEU B 1 8 ? 8.164 5.848 7.754 1 37.69 8 LEU B C 1
ATOM 731 O O . LEU B 1 8 ? 7.734 6.918 7.324 1 37.69 8 LEU B O 1
ATOM 735 N N . LEU B 1 9 ? 8.109 4.699 7.137 1 38.38 9 LEU B N 1
ATOM 736 C CA . LEU B 1 9 ? 7.516 4.668 5.805 1 38.38 9 LEU B CA 1
ATOM 737 C C . LEU B 1 9 ? 6.023 4.988 5.867 1 38.38 9 LEU B C 1
ATOM 739 O O . LEU B 1 9 ? 5.531 5.812 5.094 1 38.38 9 LEU B O 1
ATOM 743 N N . ILE B 1 10 ? 5.328 4.16 6.605 1 40.75 10 ILE B N 1
ATOM 744 C CA . ILE B 1 10 ? 3.906 4.434 6.793 1 40.75 10 ILE B CA 1
ATOM 745 C C . ILE B 1 10 ? 3.727 5.781 7.488 1 40.75 10 ILE B C 1
ATOM 747 O O . ILE B 1 10 ? 2.844 6.562 7.125 1 40.75 10 ILE B O 1
ATOM 751 N N . GLY B 1 11 ? 4.699 5.922 8.391 1 40.06 11 GLY B N 1
ATOM 752 C CA . GLY B 1 11 ? 4.676 7.215 9.055 1 40.06 11 GLY B CA 1
ATOM 753 C C . GLY B 1 11 ? 4.949 8.375 8.109 1 40.06 11 GLY B C 1
ATOM 754 O O . GLY B 1 11 ? 4.32 9.43 8.219 1 40.06 11 GLY B O 1
ATOM 755 N N . ALA B 1 12 ? 5.953 8.133 7.34 1 40.88 12 ALA B N 1
ATOM 756 C CA . ALA B 1 12 ? 6.238 9.188 6.367 1 40.88 12 ALA B CA 1
ATOM 757 C C . ALA B 1 12 ? 5.035 9.445 5.465 1 40.88 12 ALA B C 1
ATOM 759 O O . ALA B 1 12 ? 4.766 10.586 5.086 1 40.88 12 ALA B O 1
ATOM 760 N N . LEU B 1 13 ? 4.398 8.328 5.121 1 41.94 13 LEU B N 1
ATOM 761 C CA . LEU B 1 13 ? 3.164 8.523 4.367 1 41.94 13 LEU B CA 1
ATOM 762 C C . LEU B 1 13 ? 2.18 9.383 5.148 1 41.94 13 LEU B C 1
ATOM 764 O O . LEU B 1 13 ? 1.421 10.156 4.555 1 41.94 13 LEU B O 1
ATOM 768 N N . PHE B 1 14 ? 2.273 9.117 6.402 1 38.72 14 PHE B N 1
ATOM 769 C CA . PHE B 1 14 ? 1.38 9.891 7.254 1 38.72 14 PHE B CA 1
ATOM 770 C C . PHE B 1 14 ? 2.125 11.047 7.91 1 38.72 14 PHE B C 1
ATOM 772 O O . PHE B 1 14 ? 1.511 11.914 8.539 1 38.72 14 PHE B O 1
ATOM 779 N N . SER B 1 15 ? 3.273 10.906 8.055 1 35.94 15 SER B N 1
ATOM 780 C CA . SER B 1 15 ? 3.951 11.93 8.844 1 35.94 15 SER B CA 1
ATOM 781 C C . SER B 1 15 ? 3.852 13.297 8.18 1 35.94 15 SER B C 1
ATOM 783 O O . SER B 1 15 ? 4.316 14.297 8.734 1 35.94 15 SER B O 1
ATOM 785 N N . THR B 1 16 ? 3.83 13.281 6.922 1 35.84 16 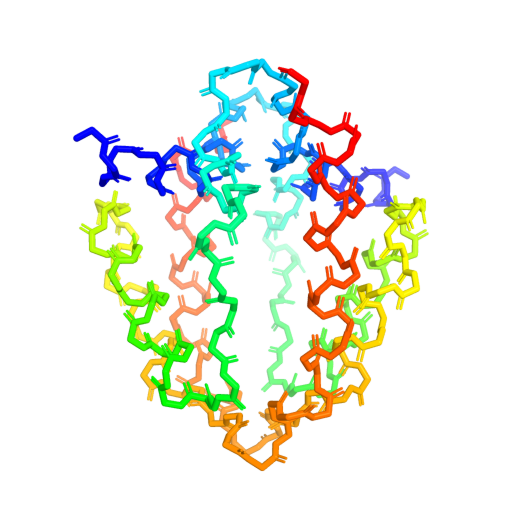THR B N 1
ATOM 786 C CA . THR B 1 16 ? 3.709 14.711 6.668 1 35.84 16 THR B CA 1
ATOM 787 C C . THR B 1 16 ? 2.42 15.258 7.273 1 35.84 16 THR B C 1
ATOM 789 O O . THR B 1 16 ? 1.322 14.898 6.844 1 35.84 16 THR B O 1
ATOM 792 N N . SER B 1 17 ? 2.396 15.312 8.508 1 36.91 17 SER B N 1
ATOM 793 C CA . SER B 1 17 ? 1.405 15.93 9.391 1 36.91 17 SER B CA 1
ATOM 794 C C . SER B 1 17 ? 0.697 17.094 8.703 1 36.91 17 SER B C 1
ATOM 796 O O . SER B 1 17 ? -0.159 17.75 9.297 1 36.91 17 SER B O 1
ATOM 798 N N . SER B 1 18 ? 1.177 17.734 7.68 1 41.5 18 SER B N 1
ATOM 799 C CA . SER B 1 18 ? 0.533 19.031 7.477 1 41.5 18 SER B CA 1
ATOM 800 C C . SER B 1 18 ? -0.873 18.859 6.91 1 41.5 18 SER B C 1
ATOM 802 O O . SER B 1 18 ? -1.14 17.922 6.164 1 41.5 18 SER B O 1
ATOM 804 N N . ALA B 1 19 ? -1.842 19.547 7.594 1 43.53 19 ALA B N 1
ATOM 805 C CA . ALA B 1 19 ? -3.168 19.844 7.059 1 43.53 19 ALA B CA 1
ATOM 806 C C . ALA B 1 19 ? -3.162 19.812 5.531 1 43.53 19 ALA B C 1
ATOM 808 O O . ALA B 1 19 ? -4.219 19.703 4.902 1 43.53 19 ALA B O 1
ATOM 809 N N . LYS B 1 20 ? -1.915 19.719 4.949 1 54.78 20 LYS B N 1
ATOM 810 C CA . LYS B 1 20 ? -1.818 19.797 3.494 1 54.78 20 LYS B CA 1
ATOM 811 C C . LYS B 1 20 ? -1.483 18.422 2.902 1 54.78 20 LYS B C 1
ATOM 813 O O . LYS B 1 20 ? -1.083 18.328 1.741 1 54.78 20 LYS B O 1
ATOM 818 N N . ASN B 1 21 ? -1.73 17.297 3.775 1 59 21 ASN B N 1
ATOM 819 C CA . ASN B 1 21 ? -1.479 15.961 3.26 1 59 21 ASN B CA 1
ATOM 820 C C . ASN B 1 21 ? -2.586 15.508 2.314 1 59 21 ASN B C 1
ATOM 822 O O . ASN B 1 21 ? -3.76 15.477 2.691 1 59 21 ASN B O 1
ATOM 826 N N . PRO B 1 22 ? -2.402 15.242 1.098 1 61.41 22 PRO B N 1
ATOM 827 C CA . PRO B 1 22 ? -3.445 14.859 0.142 1 61.41 22 PRO B CA 1
ATOM 828 C C . PRO B 1 22 ? -4.211 13.609 0.567 1 61.41 22 PRO B C 1
ATOM 830 O O . PRO B 1 22 ? -5.352 13.406 0.148 1 61.41 22 PRO B O 1
ATOM 833 N N . LEU B 1 23 ? -3.555 12.836 1.44 1 65.25 23 LEU B N 1
ATOM 834 C CA . LEU B 1 23 ? -4.234 11.633 1.894 1 65.25 23 LEU B CA 1
ATOM 835 C C . LEU B 1 23 ? -5.371 11.977 2.852 1 65.25 23 LEU B C 1
ATOM 837 O O . LEU B 1 23 ? -6.258 11.148 3.09 1 65.25 23 LEU B O 1
ATOM 841 N N . CYS B 1 24 ? -5.398 13.133 3.229 1 75.62 24 CYS B N 1
ATOM 842 C CA . CYS B 1 24 ? -6.434 13.516 4.184 1 75.62 24 CYS B CA 1
ATOM 843 C C . CYS B 1 24 ? -7.781 13.672 3.492 1 75.62 24 CYS B C 1
ATOM 845 O O . CYS B 1 24 ? -8.82 13.695 4.152 1 75.62 24 CYS B O 1
ATOM 847 N N . MET B 1 25 ? -7.734 13.664 2.158 1 74.69 25 MET B N 1
ATOM 848 C CA . MET B 1 25 ? -9 13.742 1.434 1 74.69 25 MET B CA 1
ATOM 849 C C . MET B 1 25 ? -9.875 12.531 1.735 1 74.69 25 MET B C 1
ATOM 851 O O . MET B 1 25 ? -11.102 12.609 1.643 1 74.69 25 MET B O 1
ATOM 855 N N . ILE B 1 26 ? -9.234 11.492 2.092 1 77.75 26 ILE B N 1
ATOM 856 C CA . ILE B 1 26 ? -10 10.281 2.352 1 77.75 26 ILE B CA 1
ATOM 857 C C . ILE B 1 26 ? -10.75 10.414 3.674 1 77.75 26 ILE B C 1
ATOM 859 O O . ILE B 1 26 ? -11.609 9.594 3.994 1 77.75 26 ILE B O 1
ATOM 863 N N . CYS B 1 27 ? -10.438 11.469 4.426 1 83.62 27 CYS B N 1
ATOM 864 C CA . CYS B 1 27 ? -11.062 11.672 5.727 1 83.62 27 CYS B CA 1
ATOM 865 C C . CYS B 1 27 ? -12.398 12.398 5.582 1 83.62 27 CYS B C 1
ATOM 867 O O . CYS B 1 27 ? -13.156 12.508 6.543 1 83.62 27 CYS B O 1
ATOM 869 N N . ASP B 1 28 ? -12.562 12.883 4.406 1 82.31 28 ASP B N 1
ATOM 870 C CA . ASP B 1 28 ? -13.875 13.461 4.152 1 82.31 28 ASP B CA 1
ATOM 871 C C . ASP B 1 28 ? -14.984 12.453 4.438 1 82.31 28 ASP B C 1
ATOM 873 O O . ASP B 1 28 ? -14.961 11.336 3.924 1 82.31 28 ASP B O 1
ATOM 877 N N . PRO B 1 29 ? -15.969 12.797 5.285 1 83.88 29 PRO B N 1
ATOM 878 C CA . PRO B 1 29 ? -17.047 11.875 5.621 1 83.88 29 PRO B CA 1
ATOM 879 C C . PRO B 1 29 ? -17.812 11.375 4.395 1 83.88 29 PRO B C 1
ATOM 881 O O . PRO B 1 29 ? -18.438 10.32 4.441 1 83.88 29 PRO B O 1
ATOM 884 N N . SER B 1 30 ? -17.766 12.117 3.363 1 83.88 30 SER B N 1
ATOM 885 C CA . SER B 1 30 ? -18.453 11.719 2.145 1 83.88 30 SER B CA 1
ATOM 886 C C . SER B 1 30 ? -17.656 10.664 1.377 1 83.88 30 SER B C 1
ATOM 888 O O . SER B 1 30 ? -18.188 10.031 0.46 1 83.88 30 SER B O 1
ATOM 890 N N . PHE B 1 31 ? -16.5 10.477 1.758 1 84.44 31 PHE B N 1
ATOM 891 C CA . PHE B 1 31 ? -15.672 9.477 1.098 1 84.44 31 PHE B CA 1
ATOM 892 C C . PHE B 1 31 ? -15.867 8.109 1.745 1 84.44 31 PHE B C 1
ATOM 894 O O . PHE B 1 31 ? -15.547 7.922 2.922 1 84.44 31 PHE B O 1
ATOM 901 N N . ALA B 1 32 ? -16.391 7.18 0.964 1 84.19 32 ALA B N 1
ATOM 902 C CA . ALA B 1 32 ? -16.516 5.805 1.437 1 84.19 32 ALA B CA 1
ATOM 903 C C . ALA B 1 32 ? -15.531 4.883 0.723 1 84.19 32 ALA B C 1
ATOM 905 O O . ALA B 1 32 ? -15.383 4.949 -0.5 1 84.19 32 ALA B O 1
ATOM 906 N N . LEU B 1 33 ? -14.914 4.141 1.54 1 88.75 33 LEU B N 1
ATOM 907 C CA . LEU B 1 33 ? -14.102 3.092 0.93 1 88.75 33 LEU B CA 1
ATOM 908 C C . LEU B 1 33 ? -14.977 2.115 0.148 1 88.75 33 LEU B C 1
ATOM 910 O O . LEU B 1 33 ? -16.062 1.74 0.606 1 88.75 33 LEU B O 1
ATOM 914 N N . PRO B 1 34 ? -14.516 1.68 -1.042 1 91.25 34 PRO B N 1
ATOM 915 C CA . PRO B 1 34 ? -15.289 0.692 -1.796 1 91.25 34 PRO B CA 1
ATOM 916 C C . PRO B 1 34 ? -15.492 -0.611 -1.025 1 91.25 34 PRO B C 1
ATOM 918 O O . PRO B 1 34 ? -14.594 -1.053 -0.304 1 91.25 34 PRO B O 1
ATOM 921 N N . SER B 1 35 ? -16.641 -1.251 -1.239 1 94.81 35 SER B N 1
ATOM 922 C CA . SER B 1 35 ? -16.938 -2.486 -0.524 1 94.81 35 SER B CA 1
ATOM 923 C C . SER B 1 35 ? -16.484 -3.709 -1.311 1 94.81 35 SER B C 1
ATOM 925 O O . SER B 1 35 ? -16.531 -4.832 -0.807 1 94.81 35 SER B O 1
ATOM 927 N N . THR B 1 36 ? -16.078 -3.467 -2.627 1 96.5 36 THR B N 1
ATOM 928 C CA . THR B 1 36 ? -15.617 -4.566 -3.463 1 96.5 36 THR B CA 1
ATOM 929 C C . THR B 1 36 ? -14.203 -4.301 -3.971 1 96.5 36 THR B C 1
ATOM 931 O O . THR B 1 36 ? -13.758 -3.152 -4.004 1 96.5 36 THR B O 1
ATOM 934 N N . TRP B 1 37 ? -13.578 -5.391 -4.367 1 95.88 37 TRP B N 1
ATOM 935 C CA . TRP B 1 37 ? -12.25 -5.254 -4.953 1 95.88 37 TRP B CA 1
ATOM 936 C C . TRP B 1 37 ? -12.305 -4.441 -6.246 1 95.88 37 TRP B C 1
ATOM 938 O O . TRP B 1 37 ? -11.422 -3.623 -6.508 1 95.88 37 TRP B O 1
ATOM 948 N N . LEU B 1 38 ? -13.312 -4.699 -7.082 1 96.75 38 LEU B N 1
ATOM 949 C CA . LEU B 1 38 ? -13.461 -3.936 -8.32 1 96.75 38 LEU B CA 1
ATOM 950 C C . LEU B 1 38 ? -13.508 -2.439 -8.023 1 96.75 38 LEU B C 1
ATOM 952 O O . LEU B 1 38 ? -12.828 -1.651 -8.688 1 96.75 38 LEU B O 1
ATOM 956 N N . GLY B 1 39 ? -14.352 -2.004 -7.109 1 93.62 39 GLY B N 1
ATOM 957 C CA . GLY B 1 39 ? -14.391 -0.607 -6.711 1 93.62 39 GLY B CA 1
ATOM 958 C C . GLY B 1 39 ? -13.055 -0.091 -6.203 1 93.62 39 GLY B C 1
ATOM 959 O O . GLY B 1 39 ? -12.648 1.02 -6.543 1 93.62 39 GLY B O 1
ATOM 960 N N . ALA B 1 40 ? -12.406 -0.889 -5.406 1 91.94 40 ALA B N 1
ATOM 961 C CA . ALA B 1 40 ? -11.086 -0.523 -4.906 1 91.94 40 ALA B CA 1
ATOM 962 C C . ALA B 1 40 ? -10.086 -0.382 -6.051 1 91.94 40 ALA B C 1
ATOM 964 O O . ALA B 1 40 ? -9.281 0.555 -6.07 1 91.94 40 ALA B O 1
ATOM 965 N N . GLN B 1 41 ? -10.148 -1.308 -6.961 1 92.88 41 GLN B N 1
ATOM 966 C CA . GLN B 1 41 ? -9.281 -1.256 -8.133 1 92.88 41 GLN B CA 1
ATOM 967 C C . GLN B 1 41 ? -9.43 0.072 -8.867 1 92.88 41 GLN B C 1
ATOM 969 O O . GLN B 1 41 ? -8.438 0.718 -9.203 1 92.88 41 GLN B O 1
ATOM 974 N N . MET B 1 42 ? -10.594 0.424 -9.125 1 92.12 42 MET B N 1
ATOM 975 C CA . MET B 1 42 ? -10.859 1.667 -9.844 1 92.12 42 MET B CA 1
ATOM 976 C C . MET B 1 42 ? -10.305 2.865 -9.078 1 92.12 42 MET B C 1
ATOM 978 O O . MET B 1 42 ? -9.68 3.746 -9.672 1 92.12 42 MET B O 1
ATOM 982 N N . MET B 1 43 ? -10.531 2.873 -7.84 1 85.94 43 MET B N 1
ATOM 983 C CA . MET B 1 43 ? -10.039 3.963 -7.004 1 85.94 43 MET B CA 1
ATOM 984 C C . MET B 1 43 ? -8.516 4.016 -7.023 1 85.94 43 MET B C 1
ATOM 986 O O . MET B 1 43 ? -7.934 5.09 -7.191 1 85.94 43 MET B O 1
ATOM 990 N N . ILE B 1 44 ? -7.848 2.898 -6.836 1 86.38 44 ILE B N 1
ATOM 991 C CA . ILE B 1 44 ? -6.391 2.85 -6.789 1 86.38 44 ILE B CA 1
ATOM 992 C C . ILE B 1 44 ? -5.816 3.238 -8.148 1 86.38 44 ILE B C 1
ATOM 994 O O . ILE B 1 44 ? -4.84 3.984 -8.227 1 86.38 44 ILE B O 1
ATOM 998 N N . LYS B 1 45 ? -6.414 2.783 -9.172 1 90.06 45 LYS B N 1
ATOM 999 C CA . LYS B 1 45 ? -5.938 3.113 -10.516 1 90.06 45 LYS B CA 1
ATOM 1000 C C . LYS B 1 45 ? -6.047 4.609 -10.781 1 90.06 45 LYS B C 1
ATOM 1002 O O . LYS B 1 45 ? -5.184 5.191 -11.445 1 90.06 45 LYS B O 1
ATOM 1007 N N . ALA B 1 46 ? -7.121 5.172 -10.359 1 82.94 46 ALA B N 1
ATOM 1008 C CA . ALA B 1 46 ? -7.234 6.621 -10.469 1 82.94 46 ALA B CA 1
ATOM 1009 C C . ALA B 1 46 ? -6.055 7.32 -9.789 1 82.94 46 ALA B C 1
ATOM 1011 O O . ALA B 1 46 ? -5.551 8.328 -10.297 1 82.94 46 ALA B O 1
ATOM 1012 N N . GLY B 1 47 ? -5.609 6.77 -8.688 1 79.44 47 GLY B N 1
ATOM 1013 C CA . GLY B 1 47 ? -4.426 7.293 -8.023 1 79.44 47 GLY B CA 1
ATOM 1014 C C . GLY B 1 47 ? -3.146 7.031 -8.789 1 79.44 47 GLY B C 1
ATOM 1015 O O . GLY B 1 47 ? -2.262 7.891 -8.844 1 79.44 47 GLY B O 1
ATOM 1016 N N . CYS B 1 48 ? -3.084 5.871 -9.398 1 84.38 48 CYS B N 1
ATOM 1017 C CA . CYS B 1 48 ? -1.893 5.488 -10.148 1 84.38 48 CYS B CA 1
ATOM 1018 C C . CYS B 1 48 ? -1.64 6.453 -11.297 1 84.38 48 CYS B C 1
ATOM 1020 O O . CYS B 1 48 ? -0.488 6.758 -11.617 1 84.38 48 CYS B O 1
ATOM 1022 N N . THR B 1 49 ? -2.678 6.941 -11.836 1 85 49 THR B N 1
ATOM 1023 C CA . THR B 1 49 ? -2.547 7.816 -13 1 85 49 THR B CA 1
ATOM 1024 C C . THR B 1 49 ? -1.882 9.133 -12.609 1 85 49 THR B C 1
ATOM 1026 O O . THR B 1 49 ? -1.441 9.891 -13.477 1 85 49 THR B O 1
ATOM 1029 N N . ARG B 1 50 ? -1.666 9.305 -11.352 1 73.81 50 ARG B N 1
ATOM 1030 C CA . ARG B 1 50 ? -1.116 10.578 -10.883 1 73.81 50 ARG B CA 1
ATOM 1031 C C . ARG B 1 50 ? 0.325 10.406 -10.414 1 73.81 50 ARG B C 1
ATOM 1033 O O . ARG B 1 50 ? 0.934 11.352 -9.906 1 73.81 50 ARG B O 1
ATOM 1040 N N . LEU B 1 51 ? 0.874 9.266 -10.57 1 75.75 51 LEU B N 1
ATOM 1041 C CA . LEU B 1 51 ? 2.166 8.977 -9.953 1 75.75 51 LEU B CA 1
ATOM 1042 C C . LEU B 1 51 ? 3.295 9.125 -10.969 1 75.75 51 LEU B C 1
ATOM 1044 O O . LEU B 1 51 ? 4.434 8.75 -10.695 1 75.75 51 LEU B O 1
ATOM 1048 N N . GLY B 1 52 ? 2.961 9.664 -12.148 1 81.06 52 GLY B N 1
ATOM 1049 C CA . GLY B 1 52 ? 3.988 9.961 -13.133 1 81.06 52 GLY B CA 1
ATOM 1050 C C . GLY B 1 52 ? 4.805 8.742 -13.531 1 81.06 52 GLY B C 1
ATOM 1051 O O . GLY B 1 52 ? 4.266 7.777 -14.078 1 81.06 52 GLY B O 1
ATOM 1052 N N . PRO B 1 53 ? 6.09 8.734 -12.977 1 78.94 53 PRO B N 1
ATOM 1053 C CA . PRO B 1 53 ? 7.02 7.711 -13.453 1 78.94 53 PRO B CA 1
ATOM 1054 C C . PRO B 1 53 ? 6.613 6.301 -13.031 1 78.94 53 PRO B C 1
ATOM 1056 O O . PRO B 1 53 ? 7.02 5.324 -13.656 1 78.94 53 PRO B O 1
ATOM 1059 N N . VAL B 1 54 ? 5.812 6.219 -12.008 1 83.5 54 VAL B N 1
ATOM 1060 C CA . VAL B 1 54 ? 5.523 4.871 -11.523 1 83.5 54 VAL B CA 1
ATOM 1061 C C . VAL B 1 54 ? 4.09 4.488 -11.883 1 83.5 54 VAL B C 1
ATOM 1063 O O . VAL B 1 54 ? 3.578 3.469 -11.414 1 83.5 54 VAL B O 1
ATOM 1066 N N . GLU B 1 55 ? 3.486 5.238 -12.695 1 87 55 GLU B N 1
ATOM 1067 C CA . GLU B 1 55 ? 2.1 4.988 -13.078 1 87 55 GLU B CA 1
ATOM 1068 C C . GLU B 1 55 ? 1.932 3.578 -13.641 1 87 55 GLU B C 1
ATOM 1070 O O . GLU B 1 55 ? 1.054 2.83 -13.203 1 87 55 GLU B O 1
ATOM 1075 N N . ASN B 1 56 ? 2.771 3.225 -14.57 1 93.81 56 ASN B N 1
ATOM 1076 C CA . ASN B 1 56 ? 2.639 1.932 -15.234 1 93.81 56 ASN B CA 1
ATOM 1077 C C . ASN B 1 56 ? 2.879 0.777 -14.266 1 93.81 56 ASN B C 1
ATOM 1079 O O . ASN B 1 56 ? 2.16 -0.224 -14.297 1 93.81 56 ASN B O 1
ATOM 1083 N N . ALA B 1 57 ? 3.836 0.93 -13.477 1 92.44 57 ALA B N 1
ATOM 1084 C CA . ALA B 1 57 ? 4.109 -0.115 -12.492 1 92.44 57 ALA B CA 1
ATOM 1085 C C . ALA B 1 57 ? 2.965 -0.24 -11.492 1 92.44 57 ALA B C 1
ATOM 1087 O O . ALA B 1 57 ? 2.551 -1.351 -11.148 1 92.44 57 ALA B O 1
ATOM 1088 N N . CYS B 1 58 ? 2.508 0.851 -11.086 1 89.38 58 CYS B N 1
ATOM 1089 C CA . CYS B 1 58 ? 1.372 0.877 -10.172 1 89.38 58 CYS B CA 1
ATOM 1090 C C . CYS B 1 58 ? 0.156 0.2 -10.797 1 89.38 58 CYS B C 1
ATOM 1092 O O . CYS B 1 58 ? -0.441 -0.69 -10.188 1 89.38 58 CYS B O 1
ATOM 1094 N N . ASN B 1 59 ? -0.188 0.588 -11.969 1 93.69 59 ASN B N 1
ATOM 1095 C CA . ASN B 1 59 ? -1.307 -0.037 -12.664 1 93.69 59 ASN B CA 1
ATOM 1096 C C . ASN B 1 59 ? -1.069 -1.528 -12.883 1 93.69 59 ASN B C 1
ATOM 1098 O O . ASN B 1 59 ? -1.994 -2.332 -12.758 1 93.69 59 ASN B O 1
ATOM 1102 N N . GLY B 1 60 ? 0.18 -1.852 -13.219 1 96.81 60 GLY B N 1
ATOM 1103 C CA . GLY B 1 60 ? 0.515 -3.258 -13.375 1 96.81 60 GLY B CA 1
ATOM 1104 C C . GLY B 1 60 ? 0.279 -4.066 -12.109 1 96.81 60 GLY B C 1
ATOM 1105 O O . GLY B 1 60 ? -0.203 -5.199 -12.18 1 96.81 60 GLY B O 1
ATOM 1106 N N . ILE B 1 61 ? 0.516 -3.539 -10.945 1 93.69 61 ILE B N 1
ATOM 1107 C CA . ILE B 1 61 ? 0.265 -4.195 -9.672 1 93.69 61 ILE B CA 1
ATOM 1108 C C . ILE B 1 61 ? -1.237 -4.398 -9.484 1 93.69 61 ILE B C 1
ATOM 1110 O O . ILE B 1 61 ? -1.688 -5.512 -9.195 1 93.69 61 ILE B O 1
ATOM 1114 N N . VAL B 1 62 ? -1.979 -3.381 -9.688 1 94.38 62 VAL B N 1
ATOM 1115 C CA . VAL B 1 62 ? -3.418 -3.393 -9.453 1 94.38 62 VAL B CA 1
ATOM 1116 C C . VAL B 1 62 ? -4.102 -4.312 -10.461 1 94.38 62 VAL B C 1
ATOM 1118 O O . VAL B 1 62 ? -4.988 -5.094 -10.094 1 94.38 62 VAL B O 1
ATOM 1121 N N . ASP B 1 63 ? -3.684 -4.293 -11.695 1 96.62 63 ASP B N 1
ATOM 1122 C CA . ASP B 1 63 ? -4.297 -5.094 -12.75 1 96.62 63 ASP B CA 1
ATOM 1123 C C . ASP B 1 63 ? -4.059 -6.582 -12.523 1 96.62 63 ASP B C 1
ATOM 1125 O O . ASP B 1 63 ? -4.855 -7.418 -12.953 1 96.62 63 ASP B O 1
ATOM 1129 N N . ASN B 1 64 ? -3.01 -6.883 -11.844 1 97.56 64 ASN B N 1
ATOM 1130 C CA . ASN B 1 64 ? -2.668 -8.289 -11.672 1 97.56 64 ASN B CA 1
ATOM 1131 C C . ASN B 1 64 ? -3.104 -8.812 -10.305 1 97.56 64 ASN B C 1
ATOM 1133 O O . ASN B 1 64 ? -3.092 -10.023 -10.07 1 97.56 64 ASN B O 1
ATOM 1137 N N . ALA B 1 65 ? -3.463 -7.926 -9.414 1 95.69 65 ALA B N 1
ATOM 1138 C CA . ALA B 1 65 ? -3.941 -8.336 -8.094 1 95.69 65 ALA B CA 1
ATOM 1139 C C . ALA B 1 65 ? -5.371 -8.875 -8.172 1 95.69 65 ALA B C 1
ATOM 1141 O O . ALA B 1 65 ? -6.234 -8.258 -8.797 1 95.69 65 ALA B O 1
ATOM 1142 N N . ASP B 1 66 ? -5.551 -10.008 -7.578 1 97.62 66 ASP B N 1
ATOM 1143 C CA . ASP B 1 66 ? -6.914 -10.508 -7.422 1 97.62 66 ASP B CA 1
ATOM 1144 C C . ASP B 1 66 ? -7.281 -10.641 -5.945 1 97.62 66 ASP B C 1
ATOM 1146 O O . ASP B 1 66 ? -6.949 -11.641 -5.309 1 97.62 66 ASP B O 1
ATOM 1150 N N . LEU B 1 67 ? -8.008 -9.641 -5.469 1 96.12 67 LEU B N 1
ATOM 1151 C CA . LEU B 1 67 ? -8.461 -9.641 -4.078 1 96.12 67 LEU B CA 1
ATOM 1152 C C . LEU B 1 67 ? -9.977 -9.758 -4 1 96.12 67 LEU B C 1
ATOM 1154 O O . LEU B 1 67 ? -10.578 -9.406 -2.984 1 96.12 67 LEU B O 1
ATOM 1158 N N . THR B 1 68 ? -10.562 -10.219 -5.055 1 97.62 68 THR B N 1
ATOM 1159 C CA . THR B 1 68 ? -12.016 -10.227 -5.168 1 97.62 68 THR B CA 1
ATOM 1160 C C . THR B 1 68 ? -12.648 -10.961 -3.986 1 97.62 68 THR B C 1
ATOM 1162 O O . THR B 1 68 ? -13.578 -10.453 -3.359 1 97.62 68 THR B O 1
ATOM 1165 N N . ALA B 1 69 ? -12.203 -12.133 -3.615 1 97.31 69 ALA B N 1
ATOM 1166 C CA . ALA B 1 69 ? -12.805 -12.938 -2.562 1 97.31 69 ALA B CA 1
ATOM 1167 C C . ALA B 1 69 ? -12.391 -12.445 -1.181 1 97.31 69 ALA B C 1
ATOM 1169 O O . ALA B 1 69 ? -13.148 -12.562 -0.216 1 97.31 69 ALA B O 1
ATOM 1170 N N . SER B 1 70 ? -11.266 -11.844 -1.067 1 97.19 70 SER B N 1
ATOM 1171 C CA . SER B 1 70 ? -10.719 -11.555 0.254 1 97.19 70 SER B CA 1
ATOM 1172 C C . SER B 1 70 ? -10.938 -10.102 0.642 1 97.19 70 SER B C 1
ATOM 1174 O O . SER B 1 70 ? -10.914 -9.75 1.824 1 97.19 70 SER B O 1
ATOM 1176 N N . TYR B 1 71 ? -11.18 -9.258 -0.292 1 96.06 71 TYR B N 1
ATOM 1177 C CA . TYR B 1 71 ? -11.258 -7.824 -0.045 1 96.06 71 TYR B CA 1
ATOM 1178 C C . TYR B 1 71 ? -12.32 -7.508 1.001 1 96.06 71 TYR B C 1
ATOM 1180 O O . TYR B 1 71 ? -12.078 -6.715 1.914 1 96.06 71 TYR B O 1
ATOM 1188 N N . PRO B 1 72 ? -13.484 -8.133 0.941 1 97.12 72 PRO B N 1
ATOM 1189 C CA . PRO B 1 72 ? -14.492 -7.805 1.957 1 97.12 72 PRO B CA 1
ATOM 1190 C C . PRO B 1 72 ? -14 -8.086 3.377 1 97.12 72 PRO B C 1
ATOM 1192 O O . PRO B 1 72 ? -14.398 -7.387 4.316 1 97.12 72 PRO B O 1
ATOM 1195 N N . LYS B 1 73 ? -13.172 -9.094 3.586 1 97.56 73 LYS B N 1
ATOM 1196 C CA . LYS B 1 73 ? -12.633 -9.406 4.906 1 97.56 73 LYS B CA 1
ATOM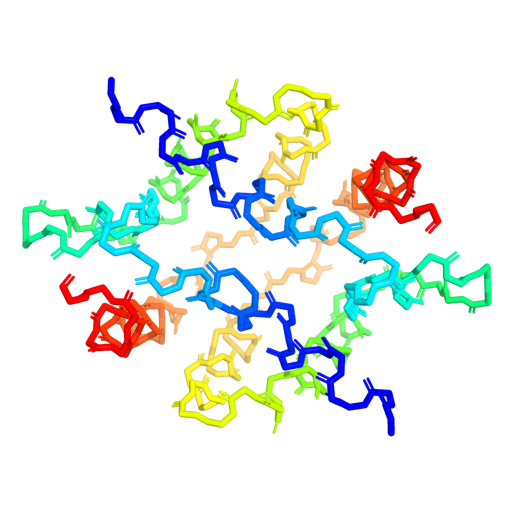 1197 C C . LYS B 1 73 ? -11.539 -8.43 5.301 1 97.56 73 LYS B C 1
ATOM 1199 O O . LYS B 1 73 ? -11.211 -8.297 6.484 1 97.56 73 LYS B O 1
ATOM 1204 N N . MET B 1 74 ? -10.953 -7.746 4.324 1 94.5 74 MET B N 1
ATOM 1205 C CA . MET B 1 74 ? -9.93 -6.73 4.555 1 94.5 74 MET B CA 1
ATOM 1206 C C . MET B 1 74 ? -10.562 -5.402 4.957 1 94.5 74 MET B C 1
ATOM 1208 O O . MET B 1 74 ? -9.945 -4.605 5.664 1 94.5 74 MET B O 1
ATOM 1212 N N . LEU B 1 75 ? -11.742 -5.145 4.555 1 94.69 75 LEU B N 1
ATOM 1213 C CA . LEU B 1 75 ? -12.391 -3.838 4.543 1 94.69 75 LEU B CA 1
ATOM 1214 C C . LEU B 1 75 ? -12.484 -3.268 5.957 1 94.69 75 LEU B C 1
ATOM 1216 O O . LEU B 1 75 ? -12.133 -2.109 6.188 1 94.69 75 LEU B O 1
ATOM 1220 N N . PRO B 1 76 ? -12.93 -4.035 6.996 1 96.44 76 PRO B N 1
ATOM 1221 C CA . PRO B 1 76 ? -12.992 -3.43 8.328 1 96.44 76 PRO B CA 1
ATOM 1222 C C . PRO B 1 76 ? -11.641 -2.924 8.812 1 96.44 76 PRO B C 1
ATOM 1224 O O . PRO B 1 76 ? -11.562 -1.909 9.508 1 96.44 76 PRO B O 1
ATOM 1227 N N . HIS B 1 77 ? -10.625 -3.598 8.477 1 93.94 77 HIS B N 1
ATOM 1228 C CA . HIS B 1 77 ? -9.281 -3.193 8.867 1 93.94 77 HIS B CA 1
ATOM 1229 C C . HIS B 1 77 ? -8.828 -1.962 8.086 1 93.94 77 HIS B C 1
ATOM 1231 O O . HIS B 1 77 ? -8.125 -1.105 8.625 1 93.94 77 HIS B O 1
ATOM 1237 N N . LEU B 1 78 ? -9.219 -1.862 6.789 1 91.44 78 LEU B N 1
ATOM 1238 C CA . LEU B 1 78 ? -8.953 -0.674 5.984 1 91.44 78 LEU B CA 1
ATOM 1239 C C . LEU B 1 78 ? -9.656 0.545 6.57 1 91.44 78 LEU B C 1
ATOM 1241 O O . LEU B 1 78 ? -9.078 1.631 6.637 1 91.44 78 LEU B O 1
ATOM 1245 N N . VAL B 1 79 ? -10.883 0.35 6.996 1 90.62 79 VAL B N 1
ATOM 1246 C CA . VAL B 1 79 ? -11.648 1.428 7.605 1 90.62 79 VAL B CA 1
ATOM 1247 C C . VAL B 1 79 ? -10.969 1.885 8.891 1 90.62 79 VAL B C 1
ATOM 1249 O O . VAL B 1 79 ? -10.82 3.086 9.133 1 90.62 79 VAL B O 1
ATOM 1252 N N . THR B 1 80 ? -10.562 0.953 9.719 1 92.12 80 THR B N 1
ATOM 1253 C CA . THR B 1 80 ? -9.875 1.272 10.961 1 92.12 80 THR B CA 1
ATOM 1254 C C . THR B 1 80 ? -8.586 2.035 10.688 1 92.12 80 THR B C 1
ATOM 1256 O O . THR B 1 80 ? -8.281 3.016 11.375 1 92.12 80 THR B O 1
ATOM 1259 N N . LEU B 1 81 ? -7.836 1.585 9.719 1 87.56 81 LEU B N 1
ATOM 1260 C CA . LEU B 1 81 ? -6.602 2.266 9.336 1 87.56 81 LEU B CA 1
ATOM 1261 C C . LEU B 1 81 ? -6.883 3.703 8.922 1 87.56 81 LEU B C 1
ATOM 1263 O O . LEU B 1 81 ? -6.176 4.625 9.336 1 87.56 81 LEU B O 1
ATOM 1267 N N . LYS B 1 82 ? -7.863 3.893 8.094 1 84.25 82 LYS B N 1
ATOM 1268 C CA . LYS B 1 82 ? -8.281 5.219 7.656 1 84.25 82 LYS B CA 1
ATOM 1269 C C . LYS B 1 82 ? -8.648 6.102 8.844 1 84.25 82 LYS B C 1
ATOM 1271 O O . LYS B 1 82 ? -8.188 7.242 8.945 1 84.25 82 LYS B O 1
ATOM 1276 N N . ASP B 1 83 ? -9.43 5.531 9.742 1 87.81 83 ASP B N 1
ATOM 1277 C CA . ASP B 1 83 ? -9.906 6.293 10.898 1 87.81 83 ASP B CA 1
ATOM 1278 C C . ASP B 1 83 ? -8.742 6.734 11.781 1 87.81 83 ASP B C 1
ATOM 1280 O O . ASP B 1 83 ? -8.68 7.895 12.188 1 87.81 83 ASP B O 1
ATOM 1284 N N . ILE B 1 84 ? -7.871 5.875 12.078 1 83.69 84 ILE B N 1
ATOM 1285 C CA . ILE B 1 84 ? -6.715 6.191 12.906 1 83.69 84 ILE B CA 1
ATOM 1286 C C . ILE B 1 84 ? -5.84 7.227 12.203 1 83.69 84 ILE B C 1
ATOM 1288 O O . ILE B 1 84 ? -5.371 8.18 12.828 1 83.69 84 ILE B O 1
ATOM 1292 N N . GLY B 1 85 ? -5.621 6.984 10.875 1 78.12 85 GLY B N 1
ATOM 1293 C CA . GLY B 1 85 ? -4.844 7.941 10.102 1 78.12 85 GLY B CA 1
ATOM 1294 C C . GLY B 1 85 ? -5.441 9.336 10.102 1 78.12 85 GLY B C 1
ATOM 1295 O O . GLY B 1 85 ? -4.73 10.32 10.297 1 78.12 85 GLY B O 1
ATOM 1296 N N . CYS B 1 86 ? -6.691 9.391 9.914 1 82.31 86 CYS B N 1
ATOM 1297 C CA . CYS B 1 86 ? -7.375 10.68 9.898 1 82.31 86 CYS B CA 1
ATOM 1298 C C . CYS B 1 86 ? -7.305 11.359 11.258 1 82.31 86 CYS B C 1
ATOM 1300 O O . CYS B 1 86 ? -7.074 12.562 11.352 1 82.31 86 CYS B O 1
ATOM 1302 N N . LYS B 1 87 ? -7.461 10.641 12.219 1 84.06 87 LYS B N 1
ATOM 1303 C CA . LYS B 1 87 ? -7.445 11.172 13.586 1 84.06 87 LYS B CA 1
ATOM 1304 C C . LYS B 1 87 ? -6.055 11.672 13.961 1 84.06 87 LYS B C 1
ATOM 1306 O O . LYS B 1 87 ? -5.918 12.734 14.578 1 84.06 87 LYS B O 1
ATOM 1311 N N . ASN B 1 88 ? -5.074 11.023 13.531 1 73.56 88 ASN B N 1
ATOM 1312 C CA . ASN B 1 88 ? -3.738 11.281 14.055 1 73.56 88 ASN B CA 1
ATOM 1313 C C . ASN B 1 88 ? -2.939 12.18 13.117 1 73.56 88 ASN B C 1
ATOM 1315 O O . ASN B 1 88 ? -2.018 12.875 13.555 1 73.56 88 ASN B O 1
ATOM 1319 N N . TYR B 1 89 ? -3.4 12.18 11.867 1 66.94 89 TYR B N 1
ATOM 1320 C CA . TYR B 1 89 ? -2.479 12.82 10.938 1 66.94 89 TYR B CA 1
ATOM 1321 C C . TYR B 1 89 ? -3.184 13.906 10.133 1 66.94 89 TYR B C 1
ATOM 1323 O O . TYR B 1 89 ? -2.539 14.664 9.406 1 66.94 89 TYR B O 1
ATOM 1331 N N . CYS B 1 90 ? -4.477 13.906 10.211 1 70.5 90 CYS B N 1
ATOM 1332 C CA . CYS B 1 90 ? -5.227 14.883 9.43 1 70.5 90 CYS B CA 1
ATOM 1333 C C . CYS B 1 90 ? -6.004 15.828 10.336 1 70.5 90 CYS B C 1
ATOM 1335 O O . CYS B 1 90 ? -7.043 15.453 10.883 1 70.5 90 CYS B O 1
ATOM 1337 N N . HIS B 1 91 ? -5.352 16.688 11.008 1 68.44 91 HIS B N 1
ATOM 1338 C CA . HIS B 1 91 ? -6.008 17.719 11.805 1 68.44 91 HIS B CA 1
ATOM 1339 C C . HIS B 1 91 ? -6.27 18.969 10.984 1 68.44 91 HIS B C 1
ATOM 1341 O O . HIS B 1 91 ? -5.512 19.297 10.062 1 68.44 91 HIS B O 1
#

pLDDT: mean 76.2, std 22.05, range [30.16, 97.62]